Protein AF-K7FGG4-F1 (afdb_monomer_lite)

InterPro domains:
  IPR011009 Protein kinase-like domain superfamily [SSF56112] (11-74)

pLDDT: mean 81.55, std 17.68, range [48.0, 98.5]

Radius of gyration: 30.09 Å; chains: 1; bounding box: 85×30×65 Å

Structure (mmCIF, N/CA/C/O backbone):
data_AF-K7FGG4-F1
#
_entry.id   AF-K7FGG4-F1
#
loop_
_atom_site.group_PDB
_atom_site.id
_atom_site.type_symbol
_atom_site.label_atom_id
_atom_site.label_alt_id
_atom_site.label_comp_id
_atom_si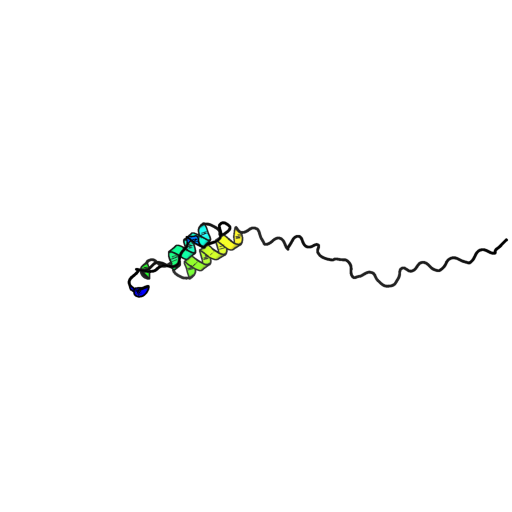te.label_asym_id
_atom_site.label_entity_id
_atom_site.label_seq_id
_atom_site.pdbx_PDB_ins_code
_atom_site.Cartn_x
_atom_site.Cartn_y
_atom_site.Cartn_z
_atom_site.occupancy
_atom_site.B_iso_or_equiv
_atom_site.auth_seq_id
_atom_site.auth_comp_id
_atom_site.auth_asym_id
_atom_site.auth_atom_id
_atom_site.pdbx_PDB_model_num
ATOM 1 N N . MET A 1 1 ? -18.319 12.290 0.842 1.00 75.81 1 MET A N 1
ATOM 2 C CA . MET A 1 1 ? -18.240 11.097 -0.035 1.00 75.81 1 MET A CA 1
ATOM 3 C C . MET A 1 1 ? -17.165 10.109 0.426 1.00 75.81 1 MET A C 1
ATOM 5 O O . MET A 1 1 ? -17.506 8.957 0.644 1.00 75.81 1 MET A O 1
ATOM 9 N N . VAL A 1 2 ? -15.919 10.536 0.679 1.00 87.12 2 VAL A N 1
ATOM 10 C CA . VAL A 1 2 ? -14.841 9.639 1.164 1.00 87.12 2 VAL A CA 1
ATOM 11 C C . VAL A 1 2 ? -15.113 9.076 2.567 1.00 87.12 2 VAL A C 1
ATOM 13 O O . VAL A 1 2 ? -15.050 7.871 2.755 1.00 87.12 2 VAL A O 1
ATOM 16 N N . GLY A 1 3 ? -15.530 9.905 3.534 1.00 88.69 3 GLY A N 1
ATOM 17 C CA . GLY A 1 3 ? -15.832 9.461 4.910 1.00 88.69 3 GLY A CA 1
ATOM 18 C C . GLY A 1 3 ? -17.043 8.527 5.066 1.00 88.69 3 GLY A C 1
ATOM 19 O O . GLY A 1 3 ? -17.296 8.049 6.162 1.00 88.69 3 GLY A O 1
ATOM 20 N N . ARG A 1 4 ? -17.788 8.264 3.981 1.00 91.62 4 ARG A N 1
ATOM 21 C CA . ARG A 1 4 ? -18.875 7.267 3.929 1.00 91.62 4 ARG A CA 1
ATOM 22 C C . ARG A 1 4 ? -18.506 6.021 3.112 1.00 91.62 4 ARG A C 1
ATOM 24 O O . ARG A 1 4 ? -19.350 5.157 2.925 1.00 91.62 4 ARG A O 1
ATOM 31 N N . GLY A 1 5 ? -17.283 5.954 2.580 1.00 89.88 5 GLY A N 1
ATOM 32 C CA . GLY A 1 5 ? -16.806 4.829 1.772 1.00 89.88 5 GLY A CA 1
ATOM 33 C C . GLY A 1 5 ? -17.263 4.832 0.309 1.00 89.88 5 GLY A C 1
ATOM 34 O O . GLY A 1 5 ? -16.967 3.888 -0.410 1.00 89.88 5 GLY A O 1
ATOM 35 N N . TYR A 1 6 ? -17.950 5.878 -0.166 1.00 93.44 6 TYR A N 1
ATOM 36 C CA . TYR A 1 6 ? -18.450 5.927 -1.550 1.00 93.44 6 TYR A CA 1
ATOM 37 C C . TYR A 1 6 ? -17.372 6.233 -2.590 1.00 93.44 6 TYR A C 1
ATOM 39 O O . TYR A 1 6 ? -17.568 5.964 -3.769 1.00 93.44 6 TYR A O 1
ATOM 47 N N . LEU A 1 7 ? -16.257 6.836 -2.172 1.00 95.81 7 LEU A N 1
ATOM 48 C CA . LEU A 1 7 ? -15.133 7.149 -3.048 1.00 95.81 7 LEU A CA 1
ATOM 49 C C . LEU A 1 7 ? -13.853 6.552 -2.474 1.00 95.81 7 LEU A C 1
ATOM 51 O O . LEU A 1 7 ? -13.546 6.754 -1.298 1.00 95.81 7 LEU A O 1
ATOM 55 N N . SER A 1 8 ? -13.089 5.895 -3.339 1.00 93.75 8 SER A N 1
ATOM 56 C CA . SER A 1 8 ? -11.740 5.401 -3.083 1.00 93.75 8 SER A CA 1
ATOM 57 C C . SER A 1 8 ? -10.805 5.839 -4.213 1.00 93.75 8 SER A C 1
ATOM 59 O O . SER A 1 8 ? -11.276 6.071 -5.329 1.00 93.75 8 SER A O 1
ATOM 61 N N . PRO A 1 9 ? -9.488 5.936 -3.971 1.00 95.81 9 PRO A N 1
ATOM 62 C CA . PRO A 1 9 ? -8.525 6.189 -5.037 1.00 95.81 9 PRO A CA 1
ATOM 63 C C . PRO A 1 9 ? -8.629 5.145 -6.155 1.00 95.81 9 PRO A C 1
ATOM 65 O O . PRO A 1 9 ? -8.769 3.951 -5.888 1.00 95.81 9 PRO A O 1
ATOM 68 N N . ASP A 1 10 ? -8.535 5.596 -7.403 1.00 95.69 10 ASP A N 1
ATOM 69 C CA . ASP A 1 10 ? -8.575 4.715 -8.567 1.00 95.69 10 ASP A CA 1
ATOM 70 C C . ASP A 1 10 ? -7.208 4.053 -8.808 1.00 95.69 10 ASP A C 1
ATOM 72 O O . ASP A 1 10 ? -6.230 4.691 -9.205 1.00 95.69 10 ASP A O 1
ATOM 76 N N . LEU A 1 11 ? -7.152 2.741 -8.578 1.00 95.31 11 LEU A N 1
ATOM 77 C CA . LEU A 1 11 ? -5.946 1.925 -8.715 1.00 95.31 11 LEU A CA 1
ATOM 78 C C . LEU A 1 11 ? -5.695 1.430 -10.148 1.00 95.31 11 LEU A C 1
ATOM 80 O O . LEU A 1 11 ? -4.676 0.764 -10.388 1.00 95.31 11 LEU A O 1
ATOM 84 N N . SER A 1 12 ? -6.599 1.715 -11.090 1.00 95.31 12 SER A N 1
ATOM 85 C CA . SER A 1 12 ? -6.393 1.441 -12.517 1.00 95.31 12 SER A CA 1
ATOM 86 C C . SER A 1 12 ? -5.302 2.339 -13.109 1.00 95.31 12 SER A C 1
ATOM 88 O O . SER A 1 12 ? -4.576 1.923 -14.006 1.00 95.31 12 SER A O 1
ATOM 90 N N . ARG A 1 13 ? -5.108 3.527 -12.522 1.00 96.19 13 ARG A N 1
ATOM 91 C CA . ARG A 1 13 ? -4.109 4.525 -12.935 1.00 96.19 13 ARG A CA 1
ATOM 92 C C . ARG A 1 13 ? -2.683 4.218 -12.474 1.00 96.19 13 ARG A C 1
ATOM 94 O O . ARG A 1 13 ? -1.760 4.956 -12.805 1.00 96.19 13 ARG A O 1
ATOM 101 N N . VAL A 1 14 ? -2.490 3.159 -11.688 1.00 94.69 14 VAL A N 1
ATOM 102 C CA . VAL A 1 14 ? -1.156 2.731 -11.250 1.00 94.69 14 VAL A CA 1
ATOM 103 C C . VAL A 1 14 ? -0.397 2.158 -12.454 1.00 94.69 14 VAL A C 1
ATOM 105 O O . VAL A 1 14 ? -0.941 1.266 -13.109 1.00 94.69 14 VAL A O 1
ATOM 108 N N . PRO A 1 15 ? 0.852 2.593 -12.725 1.00 94.00 15 PRO A N 1
ATOM 109 C CA . PRO A 1 15 ? 1.644 2.070 -13.835 1.00 94.00 15 PRO A CA 1
ATOM 110 C C . PRO A 1 15 ? 1.763 0.545 -13.800 1.00 94.00 15 PRO A C 1
ATOM 112 O O . PRO A 1 15 ? 1.926 -0.049 -12.730 1.00 94.00 15 PRO A O 1
ATOM 115 N N . SER A 1 16 ? 1.754 -0.089 -14.974 1.00 90.81 16 SER A N 1
ATOM 116 C CA . SER A 1 16 ? 1.942 -1.542 -15.110 1.00 90.81 16 SER A CA 1
ATOM 117 C C . SER A 1 16 ? 3.307 -2.022 -14.600 1.00 90.81 16 SER A C 1
ATOM 119 O O . SER A 1 16 ? 3.443 -3.174 -14.200 1.00 90.81 16 SER A O 1
ATOM 121 N N . THR A 1 17 ? 4.297 -1.128 -14.560 1.00 90.94 17 THR A N 1
ATOM 122 C CA . THR A 1 17 ? 5.651 -1.368 -14.040 1.00 90.94 17 THR A CA 1
ATOM 123 C C . THR A 1 17 ? 5.728 -1.396 -12.511 1.00 90.94 17 THR A C 1
ATOM 125 O O . THR A 1 17 ? 6.747 -1.803 -11.956 1.00 90.94 17 THR A O 1
ATOM 128 N N . CYS A 1 18 ? 4.675 -0.970 -11.806 1.00 91.56 18 CYS A N 1
ATOM 129 C CA . CYS A 1 18 ? 4.664 -0.946 -10.348 1.00 91.56 18 CYS A CA 1
ATOM 130 C C . CYS A 1 18 ? 4.698 -2.380 -9.779 1.00 91.56 18 CYS A C 1
ATOM 132 O O . CYS A 1 18 ? 3.840 -3.197 -10.136 1.00 91.56 18 CYS A O 1
ATOM 134 N N . PRO A 1 19 ? 5.628 -2.710 -8.857 1.00 93.31 19 PRO A N 1
ATOM 135 C CA . PRO A 1 19 ? 5.673 -4.028 -8.237 1.00 93.31 19 PRO A CA 1
ATOM 136 C C . PRO A 1 19 ? 4.330 -4.402 -7.596 1.00 93.31 19 PRO A C 1
ATOM 138 O O . PRO A 1 19 ? 3.778 -3.649 -6.791 1.00 93.31 19 PRO A O 1
ATOM 141 N N . LYS A 1 20 ? 3.816 -5.606 -7.887 1.00 93.75 20 LYS A N 1
ATOM 142 C CA . LYS A 1 20 ? 2.519 -6.087 -7.359 1.00 93.75 20 LYS A CA 1
ATOM 143 C C . LYS A 1 20 ? 2.430 -5.987 -5.833 1.00 93.75 20 LYS A C 1
ATOM 145 O O . LYS A 1 20 ? 1.383 -5.643 -5.291 1.00 93.75 20 LYS A O 1
ATOM 150 N N . ALA A 1 21 ? 3.534 -6.264 -5.144 1.00 94.38 21 ALA A N 1
ATOM 151 C CA . ALA A 1 21 ? 3.622 -6.163 -3.693 1.00 94.38 21 ALA A CA 1
ATOM 152 C C . ALA A 1 21 ? 3.545 -4.710 -3.185 1.00 94.38 21 ALA A C 1
ATOM 154 O O . ALA A 1 21 ? 2.903 -4.481 -2.163 1.00 94.38 21 ALA A O 1
ATOM 155 N N . LEU A 1 22 ? 4.091 -3.733 -3.921 1.00 96.12 22 LEU A N 1
ATOM 156 C CA . LEU A 1 22 ? 3.934 -2.308 -3.609 1.00 96.12 22 LEU A CA 1
ATOM 15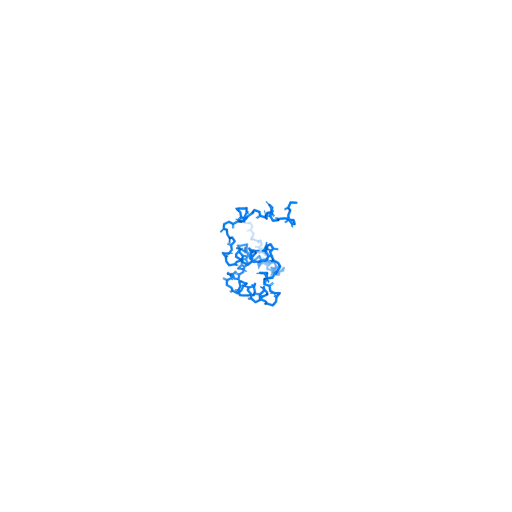7 C C . LEU A 1 22 ? 2.486 -1.852 -3.835 1.00 96.12 22 LEU A C 1
ATOM 159 O O . LEU A 1 22 ? 1.895 -1.218 -2.963 1.00 96.12 22 LEU A O 1
ATOM 163 N N . LYS A 1 23 ? 1.874 -2.252 -4.960 1.00 96.62 23 LYS A N 1
ATOM 164 C CA . LYS A 1 23 ? 0.451 -1.984 -5.231 1.00 96.62 23 LYS A CA 1
ATOM 165 C C . LYS A 1 23 ? -0.448 -2.565 -4.132 1.00 96.62 23 LYS A C 1
ATOM 167 O O . LYS A 1 23 ? -1.361 -1.889 -3.670 1.00 96.62 23 LYS A O 1
ATOM 172 N N . ARG A 1 24 ? -0.164 -3.788 -3.671 1.00 97.25 24 ARG A N 1
ATOM 173 C CA . ARG A 1 24 ? -0.882 -4.434 -2.559 1.00 97.25 24 ARG A CA 1
ATOM 174 C C . ARG A 1 24 ? -0.684 -3.702 -1.229 1.00 97.25 24 ARG A C 1
ATOM 176 O O . ARG A 1 24 ? -1.657 -3.507 -0.511 1.00 97.25 24 ARG A O 1
ATOM 183 N N . LEU A 1 25 ? 0.540 -3.276 -0.910 1.00 97.94 25 LEU A N 1
ATOM 184 C CA . LEU A 1 25 ? 0.812 -2.483 0.293 1.00 97.94 25 LEU A CA 1
ATOM 185 C C . LEU A 1 25 ? -0.013 -1.188 0.294 1.00 97.94 25 LEU A C 1
ATOM 187 O O . LEU A 1 25 ? -0.653 -0.870 1.291 1.00 97.94 25 LEU A O 1
ATOM 191 N N . MET A 1 26 ? -0.077 -0.495 -0.846 1.00 97.81 26 MET A N 1
ATOM 192 C CA . MET A 1 26 ? -0.890 0.711 -1.003 1.00 97.81 26 MET A CA 1
ATOM 193 C C . MET A 1 26 ? -2.385 0.440 -0.775 1.00 97.81 26 MET A C 1
ATOM 195 O O . MET A 1 26 ? -3.028 1.190 -0.047 1.00 97.81 26 MET A O 1
ATOM 199 N N . VAL A 1 27 ? -2.931 -0.656 -1.318 1.00 97.50 27 VAL A N 1
ATOM 200 C CA . VAL A 1 27 ? -4.325 -1.082 -1.064 1.00 97.50 27 VAL A CA 1
ATOM 201 C C . VAL A 1 27 ? -4.586 -1.280 0.431 1.00 97.50 27 VAL A C 1
ATOM 203 O O . VAL A 1 27 ? -5.602 -0.813 0.940 1.00 97.50 27 VAL A O 1
ATOM 206 N N . ASN A 1 28 ? -3.665 -1.935 1.139 1.00 98.06 28 ASN A N 1
ATOM 207 C CA . ASN A 1 28 ? -3.800 -2.192 2.573 1.00 98.06 28 ASN A CA 1
ATOM 208 C C . ASN A 1 28 ? -3.762 -0.893 3.396 1.00 98.06 28 ASN A C 1
ATOM 210 O O . ASN A 1 28 ? -4.524 -0.738 4.345 1.00 98.06 28 ASN A O 1
ATOM 214 N N . CYS A 1 29 ? -2.929 0.077 3.013 1.00 98.19 29 CYS A N 1
ATOM 215 C CA . CYS A 1 29 ? -2.884 1.385 3.672 1.00 98.19 29 CYS A CA 1
ATOM 216 C C . CYS A 1 29 ? -4.135 2.242 3.405 1.00 98.19 29 CYS A C 1
ATOM 218 O O . CYS A 1 29 ? -4.469 3.106 4.213 1.00 98.19 29 CYS A O 1
ATOM 220 N N . LEU A 1 30 ? -4.828 2.010 2.286 1.00 96.88 30 LEU A N 1
ATOM 221 C CA . LEU A 1 30 ? -6.014 2.762 1.862 1.00 96.88 30 LEU A CA 1
ATOM 222 C C . LEU A 1 30 ? -7.342 2.139 2.321 1.00 96.88 30 LEU A C 1
ATOM 224 O O . LEU A 1 30 ? -8.406 2.608 1.912 1.00 96.88 30 LEU A O 1
ATOM 228 N N . LYS A 1 31 ? -7.311 1.100 3.164 1.00 96.75 31 LYS A N 1
ATOM 229 C CA . LYS A 1 31 ? -8.525 0.482 3.710 1.00 96.75 31 LYS A CA 1
ATOM 230 C C . LYS A 1 31 ? -9.412 1.508 4.412 1.00 96.75 31 LYS A C 1
ATOM 232 O O . LYS A 1 31 ? -8.929 2.404 5.109 1.00 96.75 31 LYS A O 1
ATOM 237 N N . PHE A 1 32 ? -10.723 1.381 4.216 1.00 95.75 32 PHE A N 1
ATOM 238 C CA . PHE A 1 32 ? -11.686 2.318 4.789 1.00 95.75 32 PHE A CA 1
ATOM 239 C C . PHE A 1 32 ? -11.685 2.242 6.321 1.00 95.75 32 PHE A C 1
ATOM 241 O O . PHE A 1 32 ? -11.466 3.264 6.971 1.00 95.75 32 PHE A O 1
ATOM 248 N N . SER A 1 33 ? -11.819 1.031 6.879 1.00 95.38 33 SER A N 1
ATOM 249 C CA . SER A 1 33 ? -11.584 0.778 8.304 1.00 95.38 33 SER A CA 1
ATOM 250 C C . SER A 1 33 ? -10.110 1.009 8.637 1.00 95.38 33 SER A C 1
ATOM 252 O O . SER A 1 33 ? -9.209 0.559 7.925 1.00 95.38 33 SER A O 1
ATOM 254 N N . ARG A 1 34 ? -9.866 1.749 9.721 1.00 95.56 34 ARG A N 1
ATOM 255 C CA . ARG A 1 34 ? -8.520 2.064 10.211 1.00 95.56 34 ARG A CA 1
ATOM 256 C C . ARG A 1 34 ? -7.832 0.817 10.757 1.00 95.56 34 ARG A C 1
ATOM 258 O O . ARG A 1 34 ? -6.620 0.691 10.639 1.00 95.56 34 ARG A O 1
ATOM 265 N N . GLU A 1 35 ? -8.611 -0.071 11.349 1.00 97.69 35 GLU A N 1
ATOM 266 C CA . GLU A 1 35 ? -8.191 -1.280 12.046 1.00 97.69 35 GLU A CA 1
ATOM 267 C C . GLU A 1 35 ? -7.631 -2.318 11.063 1.00 97.69 35 GLU A C 1
ATOM 269 O O . GLU A 1 35 ? -6.765 -3.107 11.424 1.00 97.69 35 GLU A O 1
ATOM 274 N N . GLU A 1 36 ? -8.060 -2.268 9.798 1.00 97.88 36 GLU A N 1
ATOM 275 C CA . GLU A 1 36 ? -7.503 -3.084 8.714 1.00 97.88 36 GLU A CA 1
ATOM 276 C C . GLU A 1 36 ? -6.156 -2.567 8.178 1.00 97.88 36 GLU A C 1
ATOM 278 O O . GLU A 1 36 ? -5.496 -3.262 7.399 1.00 97.88 36 GLU A O 1
ATOM 283 N N . ARG A 1 37 ? -5.744 -1.339 8.528 1.00 98.50 37 ARG A N 1
ATOM 284 C CA . ARG A 1 37 ? -4.511 -0.746 7.995 1.00 98.50 37 ARG A CA 1
ATOM 285 C C . ARG A 1 37 ? -3.293 -1.286 8.746 1.00 98.50 37 ARG A C 1
ATOM 287 O O . ARG A 1 37 ? -3.315 -1.368 9.974 1.00 98.50 37 ARG A O 1
ATOM 294 N N . PRO A 1 38 ? -2.195 -1.595 8.038 1.00 98.44 38 PRO A N 1
ATOM 295 C CA . PRO A 1 38 ? -0.977 -2.058 8.681 1.00 98.44 38 PRO A CA 1
ATOM 296 C C . PRO A 1 38 ? -0.353 -0.955 9.540 1.00 98.44 38 PRO A C 1
ATOM 298 O O . PRO A 1 38 ? -0.412 0.233 9.214 1.00 98.44 38 PRO A O 1
ATOM 301 N N . LEU A 1 39 ? 0.311 -1.363 10.619 1.00 98.38 39 LEU A N 1
ATOM 302 C CA . LEU A 1 39 ? 1.134 -0.461 11.418 1.00 98.38 39 LEU A CA 1
ATOM 303 C C . LEU A 1 39 ? 2.419 -0.100 10.662 1.00 98.38 39 LEU A C 1
ATOM 305 O O . LEU A 1 39 ? 2.946 -0.901 9.887 1.00 98.38 39 LEU A O 1
ATOM 309 N N . PHE A 1 40 ? 2.981 1.074 10.955 1.00 98.31 40 PHE A N 1
ATOM 310 C CA . PHE A 1 40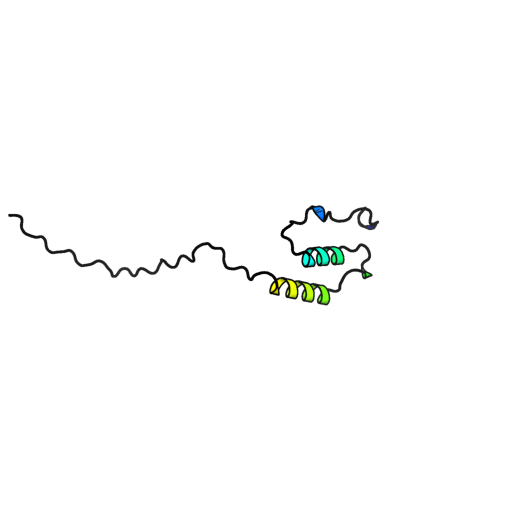 ? 4.229 1.545 10.343 1.00 98.31 40 PHE A CA 1
ATOM 311 C C . PHE A 1 40 ? 5.388 0.534 10.363 1.00 98.31 40 PHE A C 1
ATOM 313 O O . PHE A 1 40 ? 6.036 0.402 9.326 1.00 98.31 40 PHE A O 1
ATOM 320 N N . PRO A 1 41 ? 5.634 -0.238 11.443 1.00 98.50 41 PRO A N 1
ATOM 321 C CA . PRO A 1 41 ? 6.674 -1.267 11.425 1.00 98.50 41 PRO A CA 1
ATOM 322 C C . PRO A 1 41 ? 6.480 -2.320 10.321 1.00 98.50 41 PRO A C 1
ATOM 324 O O . PRO A 1 41 ? 7.440 -2.718 9.669 1.00 98.50 41 PRO A O 1
ATOM 327 N N . GLN A 1 42 ? 5.236 -2.731 10.051 1.00 97.94 42 GLN A N 1
ATOM 328 C CA . GLN A 1 42 ? 4.924 -3.694 8.986 1.00 97.94 42 GLN A CA 1
ATOM 329 C C . GLN A 1 42 ? 5.070 -3.067 7.592 1.00 97.94 42 GLN A C 1
ATOM 331 O O . GLN A 1 42 ? 5.540 -3.720 6.654 1.00 97.94 42 GLN A O 1
ATOM 336 N N . ILE A 1 43 ? 4.689 -1.791 7.459 1.00 98.50 43 ILE A N 1
ATOM 337 C CA . ILE A 1 43 ? 4.870 -1.014 6.226 1.00 98.50 43 ILE A CA 1
ATOM 338 C C . ILE A 1 43 ? 6.362 -0.919 5.895 1.00 98.50 43 ILE A C 1
ATOM 340 O O . ILE A 1 43 ? 6.758 -1.268 4.784 1.00 98.50 43 ILE A O 1
ATOM 344 N N . LEU A 1 44 ? 7.185 -0.505 6.864 1.00 98.25 44 LEU A N 1
ATOM 345 C CA . LEU A 1 44 ? 8.630 -0.361 6.702 1.00 98.25 44 LEU A CA 1
ATOM 346 C C . LEU A 1 44 ? 9.281 -1.686 6.301 1.00 98.25 44 LEU A C 1
ATOM 348 O O . LEU A 1 44 ? 9.953 -1.735 5.275 1.00 98.25 44 LEU A O 1
ATOM 352 N N . ALA A 1 45 ? 9.003 -2.768 7.034 1.00 97.50 45 ALA A N 1
ATOM 353 C CA . ALA A 1 45 ? 9.551 -4.088 6.725 1.00 97.50 45 ALA A CA 1
ATOM 354 C C . ALA A 1 45 ? 9.228 -4.530 5.283 1.00 97.50 45 ALA A C 1
ATOM 356 O O . ALA A 1 45 ? 10.082 -5.069 4.575 1.00 97.50 45 ALA A O 1
ATOM 357 N N . THR A 1 46 ? 8.005 -4.250 4.817 1.00 96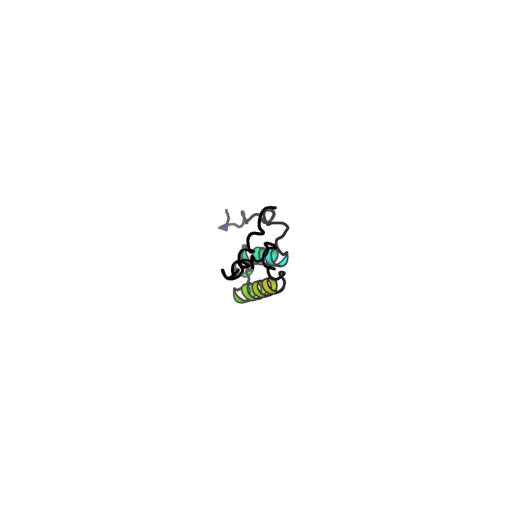.88 46 THR A N 1
ATOM 358 C CA . THR A 1 46 ? 7.588 -4.549 3.439 1.00 96.88 46 THR A CA 1
ATOM 359 C C . THR A 1 46 ? 8.343 -3.693 2.420 1.00 96.88 46 THR A C 1
ATOM 361 O O . THR A 1 46 ? 8.785 -4.212 1.395 1.00 96.88 46 THR A O 1
ATOM 364 N N . LEU A 1 47 ? 8.504 -2.392 2.682 1.00 96.62 47 LEU A N 1
ATOM 365 C CA . LEU A 1 47 ? 9.223 -1.473 1.795 1.00 96.62 47 LEU A CA 1
ATOM 366 C C . LEU A 1 47 ? 10.709 -1.821 1.688 1.00 96.62 47 LEU A C 1
ATOM 368 O O . LEU A 1 47 ? 11.235 -1.878 0.580 1.00 96.62 47 LEU A O 1
ATOM 372 N N . GLU A 1 48 ? 11.368 -2.131 2.801 1.00 95.88 48 GLU A N 1
ATOM 373 C CA . GLU A 1 48 ? 12.771 -2.554 2.809 1.00 95.88 48 GLU A CA 1
ATOM 374 C C . GLU A 1 48 ? 12.974 -3.857 2.030 1.00 95.88 48 GLU A C 1
ATOM 376 O O . GLU A 1 48 ? 13.942 -4.005 1.281 1.00 95.88 48 GLU A O 1
ATOM 381 N N . GLN A 1 49 ? 12.046 -4.809 2.165 1.00 94.31 49 GLN A N 1
ATOM 382 C CA . GLN A 1 49 ? 12.076 -6.028 1.364 1.00 94.31 49 GLN A CA 1
ATOM 383 C C . GLN A 1 49 ? 11.924 -5.718 -0.128 1.00 94.31 49 GLN A C 1
ATOM 385 O O . GLN A 1 49 ? 12.664 -6.271 -0.939 1.00 94.31 49 GLN A O 1
ATOM 390 N N . LEU A 1 50 ? 11.000 -4.830 -0.500 1.00 92.88 50 LEU A N 1
ATOM 391 C CA . LEU A 1 50 ? 10.815 -4.426 -1.895 1.00 92.88 50 LEU A CA 1
ATOM 392 C C . LEU A 1 50 ? 12.056 -3.736 -2.458 1.00 92.88 50 LEU A C 1
ATOM 394 O O . LEU A 1 50 ? 12.462 -4.051 -3.573 1.00 92.88 50 LEU A O 1
ATOM 398 N N . GLN A 1 51 ? 12.689 -2.867 -1.673 1.00 91.06 51 GLN A N 1
ATOM 399 C CA . GLN A 1 51 ? 13.919 -2.181 -2.054 1.00 91.06 51 GLN A CA 1
ATOM 400 C C . GLN A 1 51 ? 15.067 -3.163 -2.320 1.00 91.06 51 GLN A C 1
ATOM 402 O O . GLN A 1 51 ? 15.822 -2.969 -3.267 1.00 91.06 51 GLN A O 1
ATOM 407 N N . ARG A 1 52 ? 15.191 -4.235 -1.524 1.00 90.75 52 ARG A N 1
ATOM 408 C CA . ARG A 1 52 ? 16.203 -5.286 -1.744 1.00 90.75 52 ARG A CA 1
ATOM 409 C C . ARG A 1 52 ? 15.952 -6.114 -3.007 1.00 90.75 52 ARG A C 1
ATOM 411 O O . ARG A 1 52 ? 16.904 -6.637 -3.575 1.00 90.75 52 ARG A O 1
ATOM 418 N N . LEU A 1 53 ? 14.687 -6.270 -3.397 1.00 85.38 53 LEU A N 1
ATOM 419 C CA . LEU A 1 53 ? 14.270 -7.070 -4.553 1.00 85.38 53 LEU A CA 1
ATOM 420 C C . LEU A 1 53 ? 14.237 -6.276 -5.857 1.00 85.38 53 LEU A C 1
ATOM 422 O O . LEU A 1 53 ? 14.267 -6.878 -6.930 1.00 85.38 53 LEU A O 1
ATOM 426 N N . GLN A 1 54 ? 14.140 -4.946 -5.793 1.00 77.00 54 GLN 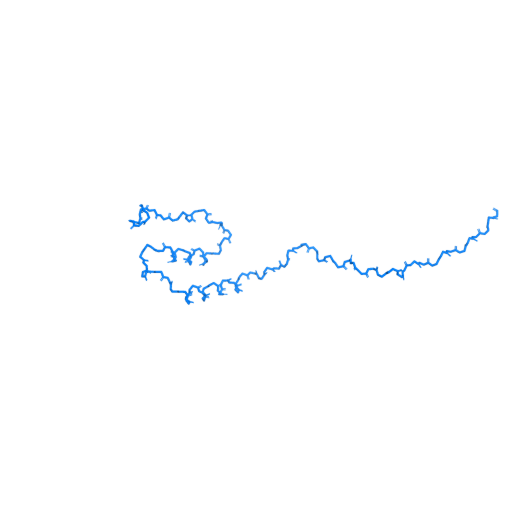A N 1
ATOM 427 C CA . GLN A 1 54 ? 14.335 -4.144 -6.989 1.00 77.00 54 GLN A CA 1
ATOM 428 C C . GLN A 1 54 ? 15.773 -4.340 -7.468 1.00 77.00 54 GLN A C 1
ATOM 430 O O . GLN A 1 54 ? 16.686 -4.346 -6.636 1.00 77.00 54 GLN A O 1
ATOM 435 N N . PRO A 1 55 ? 15.995 -4.491 -8.788 1.00 73.25 55 PRO A N 1
ATOM 436 C CA . PRO A 1 55 ? 17.344 -4.387 -9.311 1.00 73.25 55 PRO A CA 1
ATOM 437 C C . PRO A 1 55 ? 17.895 -3.078 -8.757 1.00 73.25 55 PRO A C 1
ATOM 439 O O . PRO A 1 55 ? 17.250 -2.032 -8.903 1.00 73.25 55 PRO A O 1
ATOM 442 N N . LYS A 1 56 ? 19.026 -3.150 -8.037 1.00 59.38 56 LYS A N 1
ATOM 443 C CA . LYS A 1 56 ? 19.777 -1.947 -7.671 1.00 59.38 56 LYS A CA 1
ATOM 444 C C . LYS A 1 56 ? 19.809 -1.118 -8.939 1.00 59.38 56 LYS A C 1
ATOM 446 O O . LYS A 1 56 ? 20.096 -1.685 -9.989 1.00 59.38 56 LYS A O 1
ATOM 451 N N . LEU A 1 57 ? 19.400 0.144 -8.853 1.00 57.50 57 LEU A N 1
ATOM 452 C CA . LEU A 1 57 ? 19.469 1.070 -9.969 1.00 57.50 57 LEU A CA 1
ATOM 453 C C . LEU A 1 57 ? 20.905 1.006 -10.500 1.00 57.50 57 LEU A C 1
ATOM 455 O O . LEU A 1 57 ? 21.796 1.644 -9.941 1.00 57.50 57 LEU A O 1
ATOM 459 N N . GLU A 1 58 ? 21.143 0.171 -11.512 1.00 56.16 58 GLU A N 1
ATOM 460 C CA . GLU A 1 58 ? 22.362 0.227 -12.287 1.00 56.16 58 GLU A CA 1
ATOM 461 C C . GLU A 1 58 ? 22.331 1.639 -12.835 1.00 56.16 58 GLU A C 1
ATOM 463 O O . GLU A 1 58 ? 21.326 2.078 -13.414 1.00 56.16 58 GLU A O 1
ATOM 468 N N . ARG A 1 59 ? 23.375 2.391 -12.478 1.00 59.59 59 ARG A N 1
ATOM 469 C CA . ARG A 1 59 ? 23.572 3.770 -12.911 1.00 59.59 59 ARG A CA 1
ATOM 470 C C . ARG A 1 59 ? 23.171 3.834 -14.380 1.00 59.59 59 ARG A C 1
ATOM 472 O O . ARG A 1 59 ? 23.510 2.923 -15.131 1.00 59.59 59 ARG A O 1
ATOM 479 N N . SER A 1 60 ? 22.389 4.850 -14.747 1.00 61.59 60 SER A N 1
ATOM 480 C CA . SER A 1 60 ? 21.939 5.063 -16.123 1.00 61.59 60 SER A CA 1
ATOM 481 C C . SER A 1 60 ? 23.033 4.655 -17.109 1.00 61.59 60 SER A C 1
ATOM 483 O O . SER A 1 60 ? 24.182 5.036 -16.907 1.00 61.59 60 SER A O 1
ATOM 485 N N . MET A 1 61 ? 22.690 3.929 -18.180 1.00 56.62 61 MET A N 1
ATOM 486 C CA . MET A 1 61 ? 23.639 3.518 -19.234 1.00 56.62 61 MET A CA 1
ATOM 487 C C . MET A 1 61 ? 24.330 4.698 -19.952 1.00 56.62 61 MET A C 1
ATOM 489 O O . MET A 1 61 ? 25.013 4.507 -20.951 1.00 56.62 61 MET A O 1
ATOM 493 N N . SER A 1 62 ? 24.142 5.931 -19.477 1.00 66.50 62 SER A N 1
ATOM 494 C CA . SER A 1 62 ? 25.034 7.041 -19.773 1.00 66.50 62 SER A CA 1
ATOM 495 C C . SER A 1 62 ? 26.457 6.644 -19.395 1.00 66.50 62 SER A C 1
ATOM 497 O O . SER A 1 62 ? 26.716 6.334 -18.229 1.00 66.50 62 SER A O 1
ATOM 499 N N . GLU A 1 63 ? 27.365 6.669 -20.367 1.00 63.75 63 GLU A N 1
ATOM 500 C CA . GLU A 1 63 ? 28.776 6.421 -20.104 1.00 63.75 63 GLU A CA 1
ATOM 501 C C . GLU A 1 63 ? 29.270 7.303 -18.945 1.00 63.75 63 GLU A C 1
ATOM 503 O O . GLU A 1 63 ? 29.020 8.516 -18.943 1.00 63.75 63 GLU A O 1
ATOM 508 N N . PRO A 1 64 ? 29.982 6.739 -17.952 1.00 62.66 64 PRO A N 1
ATOM 509 C CA . PRO A 1 64 ? 30.723 7.558 -17.016 1.00 62.66 64 PRO A CA 1
ATOM 510 C C . PRO A 1 64 ? 31.812 8.258 -17.829 1.00 62.66 64 PRO A C 1
ATOM 512 O O . PRO A 1 64 ? 32.788 7.630 -18.231 1.00 62.66 64 PRO A O 1
ATOM 515 N N . SER A 1 65 ? 31.629 9.546 -18.125 1.00 63.44 65 SER A N 1
ATOM 516 C CA . SER A 1 65 ? 32.631 10.328 -18.850 1.00 63.44 65 SER A CA 1
ATOM 517 C C . SER A 1 65 ? 33.913 10.407 -18.015 1.00 63.44 65 SER A C 1
ATOM 519 O O . SER A 1 65 ? 34.057 11.248 -17.131 1.00 63.44 65 SER A O 1
ATOM 521 N N . LEU A 1 66 ? 34.835 9.479 -18.277 1.00 61.28 66 LEU A N 1
ATOM 522 C CA . LEU A 1 66 ? 36.158 9.366 -17.660 1.00 61.28 66 LEU A CA 1
ATOM 523 C C . LEU A 1 66 ? 37.249 10.029 -18.516 1.00 61.28 66 LEU A C 1
ATOM 525 O O . LEU A 1 66 ? 38.414 9.656 -18.447 1.00 61.28 66 LEU A O 1
ATOM 529 N N . HIS A 1 67 ? 36.900 11.046 -19.305 1.00 58.53 67 HIS A N 1
ATOM 530 C CA . HIS A 1 67 ? 37.869 11.798 -20.104 1.00 58.53 67 HIS A CA 1
ATOM 531 C C . HIS A 1 67 ? 37.891 13.275 -19.712 1.00 58.53 67 HIS A C 1
ATOM 533 O O . HIS A 1 67 ? 37.489 14.149 -20.477 1.00 58.53 67 HIS A O 1
ATOM 539 N N . ARG A 1 68 ? 38.409 13.584 -18.518 1.00 58.59 68 ARG A N 1
ATOM 540 C CA . ARG A 1 68 ? 39.014 14.907 -18.292 1.00 58.59 68 ARG A CA 1
ATOM 541 C C . ARG A 1 68 ? 40.129 14.889 -17.252 1.00 58.59 68 ARG A C 1
ATOM 543 O O . ARG A 1 68 ? 40.085 15.593 -16.254 1.00 58.59 68 ARG A O 1
ATOM 550 N N . ALA A 1 69 ? 41.158 14.103 -17.536 1.00 53.22 69 ALA A N 1
ATOM 551 C CA . ALA A 1 69 ? 42.494 14.339 -17.002 1.00 53.22 69 ALA A CA 1
ATOM 552 C C . ALA A 1 69 ? 43.549 14.044 -18.082 1.00 53.22 69 ALA A C 1
ATOM 554 O O . ALA A 1 69 ? 44.493 13.297 -17.854 1.00 53.22 69 ALA A O 1
ATOM 555 N N . SER A 1 70 ? 43.393 14.607 -19.286 1.00 51.62 70 SER A N 1
ATOM 556 C CA . SER A 1 70 ? 44.532 14.738 -20.199 1.00 51.62 70 SER A CA 1
ATOM 557 C C . SER A 1 70 ? 45.396 15.889 -19.685 1.00 51.62 70 SER A C 1
ATOM 559 O O . SER A 1 70 ? 45.107 17.063 -19.920 1.00 51.62 70 SER A O 1
ATOM 561 N N . HIS A 1 71 ? 46.402 15.523 -18.898 1.00 51.19 71 HIS A N 1
ATOM 562 C CA . HIS A 1 71 ? 47.532 16.362 -18.515 1.00 51.19 71 HIS A CA 1
ATOM 563 C C . HIS A 1 71 ? 48.069 17.132 -19.746 1.00 51.19 71 HIS A C 1
ATOM 565 O O . HIS A 1 71 ? 48.178 16.530 -20.816 1.00 51.19 71 HIS A O 1
ATOM 571 N N . PRO A 1 72 ? 48.429 18.424 -19.641 1.00 48.00 72 PRO A N 1
ATOM 572 C CA . PRO A 1 72 ? 48.905 19.234 -20.769 1.00 48.00 72 PRO A CA 1
ATOM 573 C C . PRO A 1 72 ? 50.365 18.940 -21.182 1.00 48.00 72 PRO A C 1
ATOM 575 O O . PRO A 1 72 ? 51.066 19.846 -21.613 1.00 48.00 72 PRO A O 1
ATOM 578 N N . ASP A 1 73 ? 50.833 17.693 -21.074 1.00 53.22 73 ASP A N 1
ATOM 579 C CA . ASP A 1 73 ? 52.252 17.341 -21.267 1.00 53.22 73 ASP A CA 1
ATOM 580 C C . ASP A 1 73 ? 52.467 16.247 -22.326 1.00 53.22 73 ASP A C 1
ATOM 582 O O . ASP A 1 73 ? 53.218 15.288 -22.165 1.00 53.22 73 ASP A O 1
ATOM 586 N N . THR A 1 74 ? 51.743 16.334 -23.440 1.00 55.12 74 THR A N 1
ATOM 587 C CA . THR A 1 74 ? 52.037 15.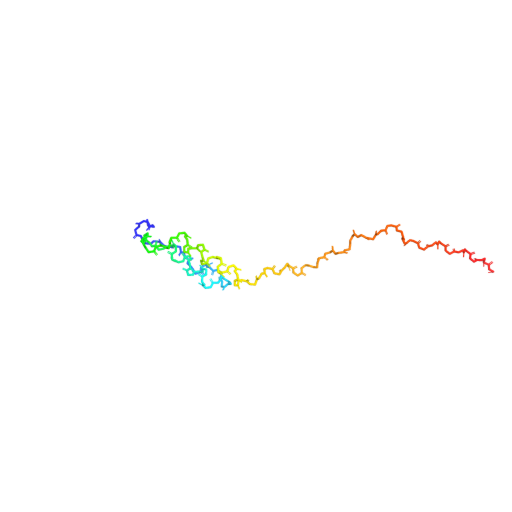504 -24.619 1.00 55.12 74 THR A CA 1
ATOM 588 C C . THR A 1 74 ? 51.833 16.313 -25.890 1.00 55.12 74 THR A C 1
ATOM 590 O O . THR A 1 74 ? 50.944 16.051 -26.694 1.00 55.12 74 THR A O 1
ATOM 593 N N . LEU A 1 75 ? 52.671 17.330 -26.072 1.00 57.22 75 LEU A N 1
ATOM 594 C CA . LEU A 1 75 ? 53.010 17.801 -27.409 1.00 57.22 75 LEU A CA 1
ATOM 595 C C . LEU A 1 75 ? 54.381 17.203 -27.750 1.00 57.22 75 LEU A C 1
ATOM 597 O O . LEU A 1 75 ? 55.344 17.498 -27.041 1.00 57.22 75 LEU A O 1
ATOM 601 N N . PRO A 1 76 ? 54.511 16.350 -28.782 1.00 60.22 76 PRO A N 1
ATOM 602 C CA . PRO A 1 76 ? 55.834 15.985 -29.268 1.00 60.22 76 PRO A CA 1
ATOM 603 C C . PRO A 1 76 ? 56.539 17.255 -29.786 1.00 60.22 76 PRO A C 1
ATOM 605 O O . PRO A 1 76 ? 55.870 18.131 -30.347 1.00 60.22 76 PRO A O 1
ATOM 608 N N . PRO A 1 77 ? 57.865 17.396 -29.597 1.00 61.16 77 PRO A N 1
ATOM 609 C CA . PRO A 1 77 ? 58.585 18.581 -30.051 1.00 61.16 77 PRO A CA 1
ATOM 610 C C . PRO A 1 77 ? 58.452 18.742 -31.575 1.00 61.16 77 PRO A C 1
ATOM 612 O O . PRO A 1 77 ? 58.389 17.736 -32.292 1.00 61.16 77 PRO A O 1
ATOM 615 N N . PRO A 1 78 ? 58.410 19.984 -32.095 1.00 60.34 78 PRO A N 1
ATOM 616 C CA . PRO A 1 78 ? 58.299 20.212 -33.530 1.00 60.34 78 PRO A CA 1
ATOM 617 C C . PRO A 1 78 ? 59.512 19.613 -34.256 1.00 60.34 78 PRO A C 1
ATOM 619 O O . PRO A 1 78 ? 60.659 19.840 -33.869 1.00 60.34 78 PRO A O 1
ATOM 622 N N . ALA A 1 79 ? 59.250 18.829 -35.304 1.00 69.62 79 ALA A N 1
ATOM 623 C CA . ALA A 1 79 ? 60.287 18.219 -36.131 1.00 69.62 79 ALA A CA 1
ATOM 624 C C . ALA A 1 79 ? 61.161 19.297 -36.810 1.00 69.62 79 ALA A C 1
ATOM 626 O O . ALA A 1 79 ? 60.634 20.340 -37.208 1.00 69.62 79 ALA A O 1
ATOM 627 N N . PRO A 1 80 ? 62.478 19.069 -36.984 1.00 61.00 80 PRO A N 1
ATOM 628 C CA . PRO A 1 80 ? 63.343 20.040 -37.640 1.00 61.00 80 PRO A CA 1
ATOM 629 C C . PRO A 1 80 ? 62.966 20.177 -39.122 1.00 61.00 80 PRO A C 1
ATOM 631 O O . PRO A 1 80 ? 62.766 19.183 -39.824 1.00 61.00 80 PRO A O 1
ATOM 634 N N . LEU A 1 81 ? 62.875 21.423 -39.593 1.00 62.25 81 LEU A N 1
ATOM 635 C CA . LEU A 1 81 ? 62.624 21.764 -40.994 1.00 62.25 81 LEU A CA 1
ATOM 636 C C . LEU A 1 81 ? 63.719 21.146 -41.879 1.00 62.25 81 LEU A C 1
ATOM 638 O O . LEU A 1 81 ? 64.901 21.453 -41.720 1.00 62.25 81 LEU A O 1
ATOM 642 N N . ARG A 1 82 ? 63.335 20.265 -42.810 1.00 64.94 82 ARG A N 1
ATOM 643 C CA . ARG A 1 82 ? 64.259 19.737 -43.827 1.00 64.94 82 ARG A CA 1
ATOM 644 C C . ARG A 1 82 ? 64.533 20.837 -44.868 1.00 64.94 82 ARG A C 1
ATOM 646 O O . ARG A 1 82 ? 63.581 21.520 -45.247 1.00 64.94 82 ARG A O 1
ATOM 653 N N . PRO A 1 83 ? 65.778 21.020 -45.345 1.00 53.06 83 PRO A N 1
ATOM 654 C CA . PRO A 1 83 ? 66.077 22.026 -46.362 1.00 53.06 83 PRO A CA 1
ATOM 655 C C . PRO A 1 83 ? 65.371 21.694 -47.680 1.00 53.06 83 PRO A C 1
ATOM 657 O O . PRO A 1 83 ? 65.362 20.532 -48.093 1.00 53.06 83 PRO A O 1
ATOM 660 N N . LEU A 1 84 ? 64.803 22.716 -48.327 1.00 57.12 84 LEU A N 1
ATOM 661 C CA . LEU A 1 84 ? 64.373 22.640 -49.722 1.00 57.12 84 LEU A CA 1
ATOM 662 C C . LEU A 1 84 ? 65.610 22.367 -50.591 1.00 57.12 84 LEU A C 1
ATOM 664 O O . LEU A 1 84 ? 66.584 23.117 -50.508 1.00 57.12 84 LEU A O 1
ATOM 668 N N . ALA A 1 85 ? 65.554 21.307 -51.394 1.00 55.53 85 ALA A N 1
ATOM 669 C CA . ALA A 1 85 ? 66.388 21.165 -52.583 1.00 55.53 85 ALA A CA 1
ATOM 670 C C . ALA A 1 85 ? 65.634 21.746 -53.782 1.00 55.53 85 ALA A C 1
ATOM 672 O O . ALA A 1 85 ? 64.393 21.567 -53.816 1.00 55.53 85 ALA A O 1
#

Organism: Pelodiscus sinensis (NCBI:txid13735)

Foldseek 3Di:
DLLVPPDFDDLVPPDPPDPPLVSVLVVQCRDNDPVSHDDPVVSVVSVVVVCVPPDDPPDPPPDPPPPDDPDPPDDDPDDDDDDDD

Sequence (85 aa):
MVGRGYLSPDLSRVPSTCPKALKRLMVNCLKFSREERPLFPQILATLEQLQRLQPKLERSMSEPSLHRASHPDTLPPPAPLRPLA

Secondary structure (DSSP, 8-state):
-GGGTS----GGGS-TTS-HHHHHHHHHHT-SSSTTSPPHHHHHHHHHHHHHHS------SS---------S--PPPPPPPPPP-